Protein AF-A0A496Q9Y3-F1 (afdb_monomer_lite)

Secondary structure (DSSP, 8-state):
-----------GGGHHHHHHHHHHHHHTT--HHHHHHHHHHHHHHHH-TT-----GGGGSTT-HHHHHHHHHHHHHHHHHHHHHHS-EEHHHHHHHTTTS-HHHHHHHHHHHHHHHHHTT--EE-

Radius of gyration: 21.24 Å; chains: 1; bounding box: 50×36×48 Å

Sequence (125 aa):
MTSRYIALYVPETFLPIWEKFKLIAKREGLTVSALFRRIVEDYVRLHDPGNPQRPITAFVEGHPDSYKAQHQSRLKALVQKAMRMGELRWSDVLAICHDVDKRLRVGEAERLYQELIKMGIKVWR

Foldseek 3Di:
DDDDDDDDDDDPVCVVVVVVLCVVCVVVVHHSVVVVVVVVVVVCCVPPPPNPDDDPCLVDPPHPNVVVVLLVVLLVVQVVVCVVPVAAELVSLLVSLPVPDPVCSVVSSVVSVVVCVVVVHDYHD

pLDDT: mean 83.23, std 12.42, range [51.25, 96.44]

Structure (mmCIF, N/CA/C/O backbone):
data_AF-A0A496Q9Y3-F1
#
_entry.id   AF-A0A496Q9Y3-F1
#
loop_
_atom_site.group_PDB
_atom_site.id
_atom_site.type_symbol
_atom_site.label_atom_id
_atom_site.label_alt_id
_atom_site.label_comp_id
_atom_site.label_asym_id
_atom_site.label_entity_id
_atom_site.label_seq_id
_atom_site.pdbx_PDB_ins_code
_atom_site.Cartn_x
_atom_site.Cartn_y
_atom_site.Cartn_z
_atom_site.occupancy
_atom_site.B_iso_or_equiv
_atom_site.auth_seq_id
_atom_site.auth_comp_id
_atom_site.auth_asym_id
_atom_site.auth_atom_id
_atom_site.pdbx_PDB_model_num
ATOM 1 N N . MET A 1 1 ? 13.710 15.345 -27.162 1.00 51.34 1 MET A N 1
ATOM 2 C CA . MET A 1 1 ? 13.683 14.946 -25.737 1.00 51.34 1 MET A CA 1
ATOM 3 C C . MET A 1 1 ? 15.088 15.051 -25.180 1.00 51.34 1 MET A C 1
ATOM 5 O O . MET A 1 1 ? 15.986 14.422 -25.722 1.00 51.34 1 MET A O 1
ATOM 9 N N . THR A 1 2 ? 15.291 15.853 -24.142 1.00 72.44 2 THR A N 1
ATOM 10 C CA . THR A 1 2 ? 16.581 15.961 -23.451 1.00 72.44 2 THR A CA 1
ATOM 11 C C . THR A 1 2 ? 16.656 14.859 -22.396 1.00 72.44 2 THR A C 1
ATOM 13 O O . THR A 1 2 ? 15.797 14.797 -21.521 1.00 72.44 2 THR A O 1
ATOM 16 N N . SER A 1 3 ? 17.646 13.970 -22.487 1.00 78.88 3 SER A N 1
ATOM 17 C CA . SER A 1 3 ? 17.883 12.937 -21.471 1.00 78.88 3 SER A CA 1
ATOM 18 C C . SER A 1 3 ? 18.915 13.431 -20.460 1.00 78.88 3 SER A C 1
ATOM 20 O O . SER A 1 3 ? 19.900 14.064 -20.842 1.00 78.88 3 SER A O 1
ATOM 22 N N . ARG A 1 4 ? 18.698 13.148 -19.174 1.00 86.44 4 ARG A N 1
ATOM 23 C CA . ARG A 1 4 ? 19.676 13.368 -18.102 1.00 86.44 4 ARG A CA 1
ATOM 24 C C . ARG A 1 4 ? 19.844 12.079 -17.310 1.00 86.44 4 ARG A C 1
ATOM 26 O O . ARG A 1 4 ? 18.863 11.390 -17.039 1.00 86.44 4 ARG A O 1
ATOM 33 N N . TYR A 1 5 ? 21.082 11.773 -16.939 1.00 89.19 5 TYR A N 1
ATOM 34 C CA . TYR A 1 5 ? 21.385 10.639 -16.073 1.00 89.19 5 TYR A CA 1
ATOM 35 C C . TYR A 1 5 ? 21.184 11.026 -14.609 1.00 89.19 5 TYR A C 1
ATOM 37 O O . TYR A 1 5 ? 21.592 12.106 -14.186 1.00 89.19 5 TYR A O 1
ATOM 45 N N . ILE A 1 6 ? 20.555 10.131 -13.850 1.00 86.31 6 ILE A N 1
ATOM 46 C CA . ILE A 1 6 ? 20.352 10.252 -12.406 1.00 86.31 6 ILE A CA 1
ATOM 47 C C . ILE A 1 6 ? 20.960 9.004 -11.771 1.00 86.31 6 ILE A C 1
ATOM 49 O O . ILE A 1 6 ? 20.673 7.889 -12.208 1.00 86.31 6 ILE A O 1
ATOM 53 N N . ALA A 1 7 ? 21.801 9.199 -10.759 1.00 90.94 7 ALA A N 1
ATOM 54 C CA . ALA A 1 7 ? 22.349 8.125 -9.942 1.00 90.94 7 ALA A CA 1
ATOM 55 C C . ALA A 1 7 ? 21.640 8.105 -8.584 1.00 90.94 7 ALA A C 1
ATOM 57 O O . ALA A 1 7 ? 21.309 9.156 -8.037 1.00 90.94 7 ALA A O 1
ATOM 58 N N . LEU A 1 8 ? 21.409 6.908 -8.050 1.00 88.88 8 LEU A N 1
ATOM 59 C CA . LEU A 1 8 ? 20.780 6.703 -6.750 1.00 88.88 8 LEU A CA 1
A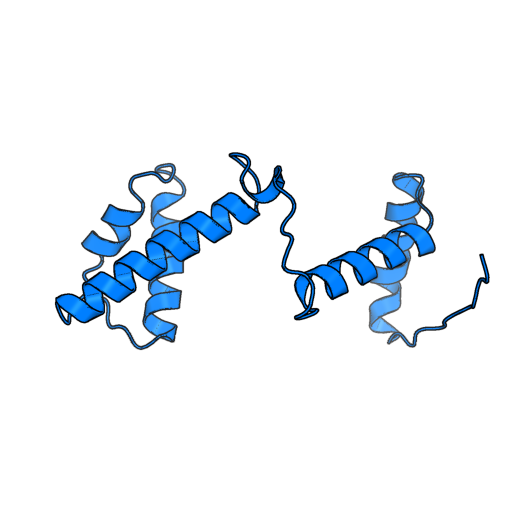TOM 60 C C . LEU A 1 8 ? 21.744 5.949 -5.850 1.00 88.88 8 LEU A C 1
ATOM 62 O O . LEU A 1 8 ? 22.337 4.953 -6.262 1.00 88.88 8 LEU A O 1
ATOM 66 N N . TYR A 1 9 ? 21.871 6.424 -4.618 1.00 93.44 9 TYR A N 1
ATOM 67 C CA . TYR A 1 9 ? 22.548 5.674 -3.577 1.00 93.44 9 TYR A CA 1
ATOM 68 C C . TYR A 1 9 ? 21.627 4.563 -3.074 1.00 93.44 9 TYR A C 1
ATOM 70 O O . TYR A 1 9 ? 20.456 4.807 -2.777 1.00 93.44 9 TYR A O 1
ATOM 78 N N . VAL A 1 10 ? 22.168 3.353 -2.952 1.00 91.25 10 VAL A N 1
ATOM 79 C CA . VAL A 1 10 ? 21.480 2.217 -2.337 1.00 91.25 10 VAL A CA 1
ATOM 80 C C . VAL A 1 10 ? 22.412 1.549 -1.326 1.00 91.25 10 VAL A C 1
ATOM 82 O O . VAL A 1 10 ? 23.611 1.440 -1.594 1.00 91.25 10 VAL A O 1
ATOM 85 N N . PRO A 1 11 ? 21.897 1.101 -0.169 1.00 95.00 11 PRO A N 1
ATOM 86 C CA . PRO A 1 11 ? 22.699 0.342 0.779 1.00 95.00 11 PRO A CA 1
ATOM 87 C C . PRO A 1 11 ? 23.053 -1.032 0.198 1.00 95.00 11 PRO A C 1
ATOM 89 O O . PRO A 1 11 ? 22.299 -1.599 -0.594 1.00 95.00 11 PRO A O 1
ATOM 92 N N . GLU A 1 12 ? 24.177 -1.603 0.629 1.00 94.69 12 GLU A N 1
ATOM 93 C CA . GLU A 1 12 ? 24.662 -2.899 0.129 1.00 94.69 12 GLU A CA 1
ATOM 94 C C . GLU A 1 12 ? 23.645 -4.033 0.350 1.00 94.69 12 GLU A C 1
ATOM 96 O O . GLU A 1 12 ? 23.446 -4.891 -0.510 1.00 94.69 12 GLU A O 1
ATOM 101 N N . THR A 1 13 ? 22.894 -3.967 1.451 1.00 95.88 13 THR A N 1
ATOM 102 C CA . THR A 1 13 ? 21.798 -4.894 1.775 1.00 95.88 13 THR A CA 1
ATOM 103 C C . THR A 1 13 ? 20.672 -4.904 0.739 1.00 95.88 13 THR A C 1
ATOM 105 O O . THR A 1 13 ? 19.912 -5.869 0.662 1.00 95.88 13 THR A O 1
ATOM 108 N N . PHE A 1 14 ? 20.559 -3.858 -0.081 1.00 95.12 14 PHE A N 1
ATOM 109 C CA . PHE A 1 14 ? 19.564 -3.751 -1.141 1.00 95.12 14 PHE A CA 1
ATOM 110 C C . PHE A 1 14 ? 20.031 -4.368 -2.469 1.00 95.12 14 PHE A C 1
ATOM 112 O O . PHE A 1 14 ? 19.196 -4.671 -3.325 1.00 95.12 14 PHE A O 1
ATOM 119 N N . LEU A 1 15 ? 21.334 -4.621 -2.653 1.00 94.44 15 LEU A N 1
ATOM 120 C CA . LEU A 1 15 ? 21.874 -5.175 -3.902 1.00 94.44 15 LEU A CA 1
ATOM 121 C C . LEU A 1 15 ? 21.204 -6.492 -4.333 1.00 94.44 15 LEU A C 1
ATOM 123 O O . LEU A 1 15 ? 20.838 -6.596 -5.505 1.00 94.44 15 LEU A O 1
ATOM 127 N N . PRO A 1 16 ? 20.934 -7.471 -3.443 1.00 96.44 16 PRO A N 1
ATOM 128 C CA . PRO A 1 16 ? 20.259 -8.704 -3.852 1.00 96.44 16 PRO A CA 1
ATOM 129 C C . PRO A 1 16 ? 18.850 -8.462 -4.413 1.00 96.44 16 PRO A C 1
ATOM 131 O O . PRO A 1 16 ? 18.401 -9.173 -5.314 1.00 96.44 16 PRO A O 1
ATOM 134 N N . ILE A 1 17 ? 18.143 -7.455 -3.892 1.00 95.75 17 ILE A N 1
ATOM 135 C CA . ILE A 1 17 ? 16.816 -7.058 -4.380 1.00 95.75 17 ILE A CA 1
ATOM 136 C C . ILE A 1 17 ? 16.951 -6.375 -5.741 1.00 95.75 17 ILE A C 1
ATOM 138 O O . ILE A 1 17 ? 16.186 -6.684 -6.655 1.00 95.75 17 ILE A O 1
ATOM 142 N N . TRP A 1 18 ? 17.950 -5.506 -5.903 1.00 94.12 18 TRP A N 1
ATOM 143 C CA . TRP A 1 18 ? 18.240 -4.847 -7.173 1.00 94.12 18 TRP A CA 1
ATOM 144 C C . TRP A 1 18 ? 18.566 -5.845 -8.292 1.00 94.12 18 TRP A C 1
ATOM 146 O O . TRP A 1 18 ? 18.036 -5.733 -9.397 1.00 94.12 18 TRP A O 1
ATOM 156 N N . GLU A 1 19 ? 19.364 -6.877 -8.016 1.00 95.12 19 GLU A N 1
ATOM 157 C CA . GLU A 1 19 ? 19.649 -7.934 -8.994 1.00 95.12 19 GLU A CA 1
ATOM 158 C C . GLU A 1 19 ? 18.383 -8.700 -9.401 1.00 95.12 19 GLU A C 1
ATOM 160 O O . GLU A 1 19 ? 18.131 -8.896 -10.593 1.00 95.12 19 GLU A O 1
ATOM 165 N N . LYS A 1 20 ? 17.526 -9.061 -8.436 1.00 95.94 20 LYS A N 1
ATOM 166 C CA . LYS A 1 20 ? 16.223 -9.688 -8.725 1.00 95.94 20 LYS A CA 1
ATOM 167 C C . LYS A 1 20 ? 15.331 -8.782 -9.569 1.00 95.94 20 LYS A C 1
ATOM 169 O O . LYS A 1 20 ? 14.707 -9.257 -10.515 1.00 95.94 20 LYS A O 1
ATOM 174 N N . PHE A 1 21 ? 15.303 -7.488 -9.267 1.00 94.06 21 PHE A N 1
ATOM 175 C CA . PHE A 1 21 ? 14.555 -6.499 -10.035 1.00 94.06 21 PHE A CA 1
ATOM 176 C C . PHE A 1 21 ? 15.007 -6.461 -11.501 1.00 94.06 21 PHE A C 1
ATOM 178 O O . PHE A 1 21 ? 14.172 -6.548 -12.402 1.00 94.06 21 PHE A O 1
ATOM 185 N N . LYS A 1 22 ? 16.323 -6.434 -11.760 1.00 95.06 22 LYS A N 1
ATOM 186 C CA . LYS A 1 22 ? 16.872 -6.493 -13.127 1.00 95.06 22 LYS A CA 1
ATOM 187 C C . LYS A 1 22 ? 16.489 -7.783 -13.856 1.00 95.06 22 LYS A C 1
ATOM 189 O O . LYS A 1 22 ? 16.154 -7.736 -15.040 1.00 95.06 22 LYS A O 1
ATOM 194 N N . LEU A 1 23 ? 16.532 -8.924 -13.167 1.00 96.19 23 LEU A N 1
ATOM 195 C CA . LEU A 1 23 ? 16.163 -10.221 -13.742 1.00 96.19 23 LEU A CA 1
ATOM 196 C C . LEU A 1 23 ? 14.684 -10.274 -14.142 1.00 96.19 23 LEU A C 1
ATOM 198 O O . LEU A 1 23 ? 14.368 -10.747 -15.233 1.00 96.19 23 LEU A O 1
ATOM 202 N N . ILE A 1 24 ? 13.792 -9.761 -13.291 1.00 93.81 24 ILE A N 1
ATOM 203 C CA . ILE A 1 24 ? 12.353 -9.684 -13.578 1.00 93.81 24 ILE A CA 1
ATOM 204 C C . ILE A 1 24 ? 12.102 -8.759 -14.770 1.00 93.81 24 ILE A C 1
ATOM 206 O O . ILE A 1 24 ? 11.459 -9.178 -15.728 1.00 93.81 24 ILE A O 1
ATOM 210 N N . ALA A 1 25 ? 12.688 -7.557 -14.768 1.00 93.31 25 ALA A N 1
ATOM 211 C CA . ALA A 1 25 ? 12.547 -6.612 -15.875 1.00 93.31 25 ALA A CA 1
ATOM 212 C C . ALA A 1 25 ? 12.981 -7.241 -17.210 1.00 93.31 25 ALA A C 1
ATOM 214 O O . ALA A 1 25 ? 12.252 -7.175 -18.199 1.00 93.31 25 ALA A O 1
ATOM 215 N N . LYS A 1 26 ? 14.122 -7.946 -17.221 1.00 94.12 26 LYS A N 1
ATOM 216 C CA . LYS A 1 26 ? 14.606 -8.667 -18.404 1.00 94.12 26 LYS A CA 1
ATOM 217 C C . LYS A 1 26 ? 13.634 -9.758 -18.858 1.00 94.12 26 LYS A C 1
ATOM 219 O O . LYS A 1 26 ? 13.389 -9.879 -20.055 1.00 94.12 26 LYS A O 1
ATOM 224 N N . ARG A 1 27 ? 13.085 -10.546 -17.927 1.00 94.38 27 ARG A N 1
ATOM 225 C CA . ARG A 1 27 ? 12.095 -11.595 -18.225 1.00 94.38 27 ARG A CA 1
ATOM 226 C C . ARG A 1 27 ? 10.823 -11.020 -18.854 1.00 94.38 27 ARG A C 1
ATOM 228 O O . ARG A 1 27 ? 10.222 -11.675 -19.695 1.00 94.38 27 ARG A O 1
ATOM 235 N N . GLU A 1 28 ? 10.435 -9.814 -18.463 1.00 92.62 28 GLU A N 1
ATOM 236 C CA . GLU A 1 28 ? 9.260 -9.109 -18.988 1.00 92.62 28 GLU A CA 1
ATOM 237 C C . GLU A 1 28 ? 9.551 -8.316 -20.274 1.00 92.62 28 GLU A C 1
ATOM 239 O O . GLU A 1 28 ? 8.657 -7.670 -20.813 1.00 92.62 28 GLU A O 1
ATOM 244 N N . GLY A 1 29 ? 10.789 -8.353 -20.787 1.00 93.81 29 GLY A N 1
ATOM 245 C CA . GLY A 1 29 ? 11.191 -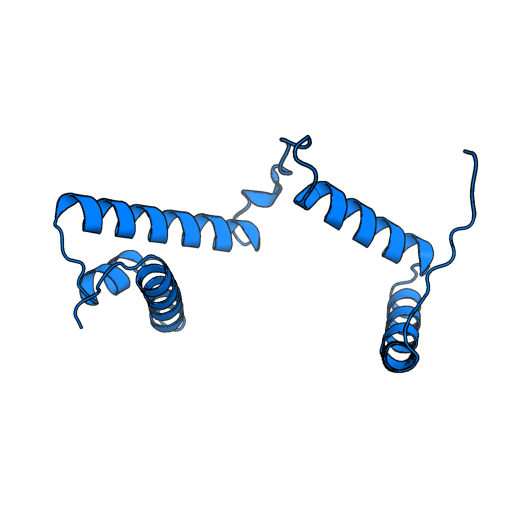7.595 -21.976 1.00 93.81 29 GLY A CA 1
ATOM 246 C C . GLY A 1 29 ? 11.282 -6.083 -21.742 1.00 93.81 29 GLY A C 1
ATOM 247 O O . GLY A 1 29 ? 11.258 -5.305 -22.694 1.00 93.81 29 GLY A O 1
ATOM 248 N N . LEU A 1 30 ? 11.384 -5.651 -20.484 1.00 92.62 30 LEU A N 1
ATOM 249 C CA . LEU A 1 30 ? 11.419 -4.249 -20.082 1.00 92.62 30 LEU A CA 1
ATOM 250 C C . LEU A 1 30 ? 12.827 -3.825 -19.661 1.00 92.62 30 LEU A C 1
ATOM 252 O O . LEU A 1 30 ? 13.607 -4.594 -19.094 1.00 92.62 30 LEU A O 1
ATOM 256 N N . THR A 1 31 ? 13.155 -2.552 -19.891 1.00 93.12 31 THR A N 1
ATOM 257 C CA . THR A 1 31 ? 14.375 -1.971 -19.327 1.00 93.12 31 THR A CA 1
ATOM 258 C C . THR A 1 31 ? 14.145 -1.578 -17.873 1.00 93.12 31 THR A C 1
ATOM 260 O O . THR A 1 31 ? 13.070 -1.113 -17.489 1.00 93.12 31 THR A O 1
ATOM 263 N N . VAL A 1 32 ? 15.197 -1.698 -17.066 1.00 92.38 32 VAL A N 1
ATOM 264 C CA . VAL A 1 32 ? 15.221 -1.251 -15.663 1.00 92.38 32 VAL A CA 1
ATOM 265 C C . VAL A 1 32 ? 14.781 0.208 -15.555 1.00 92.38 32 VAL A C 1
ATOM 267 O O . VAL A 1 32 ? 13.981 0.550 -14.694 1.00 92.38 32 VAL A O 1
ATOM 270 N N . SER A 1 33 ? 15.249 1.062 -16.468 1.00 90.94 33 SER A N 1
ATOM 271 C CA . SER A 1 33 ? 14.879 2.476 -16.504 1.00 90.94 33 SER A CA 1
ATOM 272 C C . SER A 1 33 ? 13.404 2.704 -16.837 1.00 90.94 33 SER A C 1
ATOM 274 O O . SER A 1 33 ? 12.811 3.625 -16.284 1.00 90.94 33 SER A O 1
ATOM 276 N N . ALA A 1 34 ? 12.797 1.893 -17.711 1.00 90.31 34 ALA A N 1
ATOM 277 C CA . ALA A 1 34 ? 11.367 1.989 -18.009 1.00 90.31 34 ALA A CA 1
ATOM 278 C C . ALA A 1 34 ? 10.519 1.592 -16.794 1.00 90.31 34 ALA A C 1
ATOM 280 O O . ALA A 1 34 ? 9.588 2.308 -16.431 1.00 90.31 34 ALA A O 1
ATOM 281 N N . LEU A 1 35 ? 10.886 0.495 -16.128 1.00 92.75 35 LEU A N 1
ATOM 282 C CA . LEU A 1 35 ? 10.192 0.021 -14.933 1.00 92.75 35 LEU A CA 1
ATOM 283 C C . LEU A 1 35 ? 10.355 1.003 -13.765 1.00 92.75 35 LEU A C 1
ATOM 285 O O . LEU A 1 35 ? 9.380 1.357 -13.110 1.00 92.75 35 LEU A O 1
ATOM 289 N N . PHE A 1 36 ? 11.571 1.513 -13.560 1.00 91.44 36 PHE A N 1
ATOM 290 C CA . PHE A 1 36 ? 11.860 2.529 -12.553 1.00 91.44 36 PHE A CA 1
ATOM 291 C C . PHE A 1 36 ? 11.070 3.819 -12.800 1.00 91.44 36 PHE A C 1
ATOM 293 O O . PHE A 1 36 ? 10.454 4.343 -11.876 1.00 91.44 36 PHE A O 1
ATOM 300 N N . ARG A 1 37 ? 11.022 4.304 -14.049 1.00 90.50 37 ARG A N 1
ATOM 301 C CA . ARG A 1 37 ? 10.237 5.491 -14.412 1.00 90.50 37 ARG A CA 1
ATOM 302 C C . ARG A 1 37 ? 8.759 5.302 -14.090 1.00 90.50 37 ARG A C 1
ATOM 304 O O . ARG A 1 37 ? 8.182 6.176 -13.460 1.00 90.50 37 ARG A O 1
ATOM 311 N N . ARG A 1 38 ? 8.182 4.152 -14.449 1.00 90.00 38 ARG A N 1
ATOM 312 C CA . ARG A 1 38 ? 6.784 3.829 -14.140 1.00 90.00 38 ARG A CA 1
ATOM 313 C C . ARG A 1 38 ? 6.513 3.847 -12.636 1.00 90.00 38 ARG A C 1
ATOM 315 O O . ARG A 1 38 ? 5.539 4.446 -12.209 1.00 90.00 38 ARG A O 1
ATOM 322 N N . ILE A 1 39 ? 7.392 3.239 -11.838 1.00 89.88 39 ILE A N 1
ATOM 323 C CA . ILE A 1 39 ? 7.260 3.225 -10.373 1.00 89.88 39 ILE A CA 1
ATOM 324 C C . ILE A 1 39 ? 7.300 4.649 -9.807 1.00 89.88 39 ILE A C 1
ATOM 326 O O . ILE A 1 39 ? 6.473 4.990 -8.967 1.00 89.88 39 ILE A O 1
ATOM 330 N N . VAL A 1 40 ? 8.234 5.485 -10.270 1.00 89.69 40 VAL A N 1
ATOM 331 C CA . VAL A 1 40 ? 8.338 6.885 -9.831 1.00 89.69 40 VAL A CA 1
ATOM 332 C C . VAL A 1 40 ? 7.107 7.688 -10.254 1.00 89.69 40 VAL A C 1
ATOM 334 O O . VAL A 1 40 ? 6.547 8.405 -9.431 1.00 89.69 40 VAL A O 1
ATOM 337 N N . GLU A 1 41 ? 6.655 7.546 -11.501 1.00 87.19 41 GLU A N 1
ATOM 338 C CA . GLU A 1 41 ? 5.445 8.203 -12.009 1.00 87.19 41 GLU A CA 1
ATOM 339 C C . GLU A 1 41 ? 4.204 7.797 -11.212 1.00 87.19 41 GLU A C 1
ATOM 341 O O . GLU A 1 41 ? 3.430 8.663 -10.814 1.00 87.19 41 GLU A O 1
ATOM 346 N N . ASP A 1 42 ? 4.025 6.504 -10.936 1.00 84.06 42 ASP A N 1
ATOM 347 C CA . ASP A 1 42 ? 2.895 6.000 -10.156 1.00 84.06 42 ASP A CA 1
ATOM 348 C C . ASP A 1 42 ? 2.969 6.479 -8.697 1.00 84.06 42 ASP A C 1
ATOM 350 O O . ASP A 1 42 ? 1.956 6.887 -8.129 1.00 84.06 42 ASP A O 1
ATOM 354 N N . TYR A 1 43 ? 4.164 6.506 -8.098 1.00 85.50 43 TYR A N 1
ATOM 355 C CA . TYR A 1 43 ? 4.364 7.031 -6.748 1.00 85.50 43 TYR A CA 1
ATOM 356 C C . TYR A 1 43 ? 3.999 8.516 -6.662 1.00 85.50 43 TYR A C 1
ATOM 358 O O . TYR A 1 43 ? 3.239 8.903 -5.774 1.00 85.50 43 TYR A O 1
ATOM 366 N N . VAL A 1 44 ? 4.481 9.331 -7.605 1.00 83.81 44 VAL A N 1
ATOM 367 C CA . VAL A 1 44 ? 4.136 10.757 -7.696 1.00 83.81 44 VAL A CA 1
ATOM 368 C C . VAL A 1 44 ? 2.643 10.922 -7.957 1.00 83.81 44 VAL A C 1
ATOM 370 O O . VAL A 1 44 ? 1.994 11.670 -7.243 1.00 83.81 44 VAL A O 1
ATOM 373 N N . ARG A 1 45 ? 2.052 10.173 -8.893 1.00 77.06 45 ARG A N 1
ATOM 374 C CA . ARG A 1 45 ? 0.611 10.235 -9.190 1.00 77.06 45 ARG A CA 1
ATOM 375 C C . ARG A 1 45 ? -0.258 9.993 -7.953 1.00 77.06 45 ARG A C 1
ATOM 377 O O . ARG A 1 45 ? -1.326 10.587 -7.844 1.00 77.06 45 ARG A O 1
ATOM 384 N N . LEU A 1 46 ? 0.170 9.093 -7.068 1.00 75.69 46 LEU A N 1
ATOM 385 C CA . LEU A 1 46 ? -0.556 8.742 -5.846 1.00 75.69 46 LEU A CA 1
ATOM 386 C C . LEU A 1 46 ? -0.399 9.772 -4.719 1.00 75.69 46 LEU A C 1
ATOM 388 O O . LEU A 1 46 ? -1.297 9.872 -3.885 1.00 75.69 46 LEU A O 1
ATOM 392 N N . HIS A 1 47 ? 0.724 10.492 -4.669 1.00 75.19 47 HIS A N 1
ATOM 393 C CA . HIS A 1 47 ? 1.095 11.335 -3.524 1.00 75.19 47 HIS A CA 1
ATOM 394 C C . HIS A 1 47 ? 1.171 12.829 -3.847 1.00 75.19 47 HIS A C 1
ATOM 396 O O . HIS A 1 47 ? 1.233 13.638 -2.923 1.00 75.19 47 HIS A O 1
ATOM 402 N N . ASP A 1 48 ? 1.164 13.209 -5.123 1.00 72.12 48 ASP A N 1
ATOM 403 C CA . ASP A 1 48 ? 1.128 14.603 -5.529 1.00 72.12 48 ASP A CA 1
ATOM 404 C C . ASP A 1 48 ? -0.289 15.169 -5.313 1.00 72.12 48 ASP A C 1
ATOM 406 O O . ASP A 1 48 ? -1.258 14.655 -5.886 1.00 72.12 48 ASP A O 1
ATOM 410 N N . PRO A 1 49 ? -0.4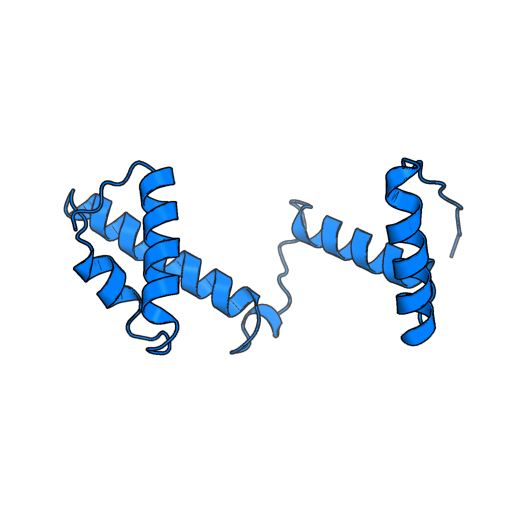44 16.229 -4.500 1.00 56.47 49 PRO A N 1
ATOM 411 C CA . PRO A 1 49 ? -1.745 16.811 -4.166 1.00 56.47 49 PRO A CA 1
ATOM 412 C C . PRO A 1 49 ? -2.455 17.463 -5.369 1.00 56.47 49 PRO A C 1
ATOM 414 O O . PRO A 1 49 ? -3.601 17.891 -5.231 1.00 56.47 49 PRO A O 1
ATOM 417 N N . GLY A 1 50 ? -1.801 17.538 -6.537 1.00 51.97 50 GLY A N 1
ATOM 418 C CA . GLY A 1 50 ? -2.291 18.172 -7.758 1.00 51.97 50 GLY A CA 1
ATOM 419 C C . GLY A 1 50 ? -2.952 17.254 -8.793 1.00 51.97 50 GLY A C 1
ATOM 420 O O . GLY A 1 50 ? -3.389 17.773 -9.818 1.00 51.97 50 GLY A O 1
ATOM 421 N N . ASN A 1 51 ? -3.071 15.933 -8.576 1.00 51.25 51 ASN A N 1
ATOM 422 C CA . ASN A 1 51 ? -3.711 15.029 -9.549 1.00 51.25 51 ASN A CA 1
ATOM 423 C C . ASN A 1 51 ? -5.115 14.529 -9.121 1.00 51.25 51 ASN A C 1
ATOM 425 O O . ASN A 1 51 ? -5.251 13.423 -8.591 1.00 51.25 51 ASN A O 1
ATOM 429 N N . PRO A 1 52 ? -6.196 15.285 -9.400 1.00 53.53 52 PRO A N 1
ATOM 430 C CA . PRO A 1 52 ? -7.570 14.889 -9.090 1.00 53.53 52 PRO A CA 1
ATOM 431 C C . PRO A 1 52 ? -8.190 13.873 -10.069 1.00 53.53 52 PRO A C 1
ATOM 433 O O . PRO A 1 52 ? -9.378 13.577 -9.949 1.00 53.53 52 PRO A O 1
ATOM 436 N N . GLN A 1 53 ? -7.450 13.307 -11.031 1.00 57.12 53 GLN A N 1
ATOM 437 C CA . GLN A 1 53 ? -8.014 12.332 -11.974 1.00 57.12 53 GLN A CA 1
ATOM 438 C C . GLN A 1 53 ? -7.555 10.909 -11.665 1.00 57.12 53 GLN A C 1
ATOM 440 O O . GLN A 1 53 ? -6.519 10.422 -12.119 1.00 57.12 53 GLN A O 1
ATOM 445 N N . ARG A 1 54 ? -8.395 10.222 -10.884 1.00 55.69 54 ARG A N 1
ATOM 446 C CA . ARG A 1 54 ? -8.378 8.762 -10.782 1.00 55.69 54 ARG A CA 1
ATOM 447 C C . ARG A 1 54 ? -8.773 8.185 -12.146 1.00 55.69 54 ARG A C 1
ATOM 449 O O . ARG A 1 54 ? -9.798 8.607 -12.686 1.00 55.69 54 ARG A O 1
ATOM 456 N N . PRO A 1 55 ? -8.008 7.241 -12.716 1.00 57.41 55 PRO A N 1
ATOM 457 C CA . PRO A 1 55 ? -8.421 6.582 -13.946 1.00 57.41 55 PRO A CA 1
ATOM 458 C C . PRO A 1 55 ? -9.775 5.900 -13.717 1.00 57.41 55 PRO A C 1
ATOM 460 O O . PRO A 1 55 ? -9.988 5.271 -12.681 1.00 57.41 55 PRO A O 1
ATOM 463 N N . ILE A 1 56 ? -10.700 6.023 -14.675 1.00 56.41 56 ILE A N 1
ATOM 464 C CA . ILE A 1 56 ? -12.072 5.493 -14.559 1.00 56.41 56 ILE A CA 1
ATOM 465 C C . ILE A 1 56 ? -12.090 3.974 -14.294 1.00 56.41 56 ILE A C 1
ATOM 467 O O . ILE A 1 56 ? -13.034 3.443 -13.716 1.00 56.41 56 ILE A O 1
ATOM 471 N N . THR A 1 57 ? -10.995 3.286 -14.640 1.00 58.03 57 THR A N 1
ATOM 472 C CA . THR A 1 57 ? -10.749 1.865 -14.369 1.00 58.03 57 THR A CA 1
ATOM 473 C C . THR A 1 57 ? -10.692 1.525 -12.878 1.00 58.03 57 THR A C 1
ATOM 475 O O . THR A 1 57 ? -10.927 0.377 -12.518 1.00 58.03 57 THR A O 1
ATOM 478 N N . ALA A 1 58 ? -10.438 2.499 -11.997 1.00 53.12 58 ALA A N 1
ATOM 479 C CA . ALA A 1 58 ? -10.494 2.314 -10.546 1.00 53.12 58 ALA A CA 1
ATOM 480 C C . ALA A 1 58 ? -11.921 2.041 -10.026 1.00 53.12 58 ALA A C 1
ATOM 482 O O . ALA A 1 58 ? -12.079 1.564 -8.904 1.00 53.12 58 ALA A O 1
ATOM 483 N N . PHE A 1 59 ? -12.948 2.324 -10.837 1.00 54.09 59 PHE A N 1
ATOM 484 C CA . PHE A 1 59 ? -14.358 2.057 -10.535 1.00 54.09 59 PHE A CA 1
ATOM 485 C C . PHE A 1 59 ? -14.883 0.766 -11.182 1.00 54.09 59 PHE A C 1
ATOM 487 O O . PHE A 1 59 ? -16.066 0.462 -11.050 1.00 54.09 59 PHE A O 1
ATOM 494 N N . VAL A 1 60 ? -14.033 0.005 -11.880 1.00 63.03 60 VAL A N 1
ATOM 495 C CA . VAL A 1 60 ? -14.418 -1.286 -12.466 1.00 63.03 60 VAL A CA 1
ATOM 496 C C . VAL A 1 60 ? -14.478 -2.350 -11.369 1.00 63.03 60 VAL A C 1
ATOM 498 O O . VAL A 1 60 ? -13.617 -2.416 -10.487 1.00 63.03 60 VAL A O 1
ATOM 501 N N . GLU A 1 61 ? -15.513 -3.182 -11.426 1.00 53.84 61 GLU A N 1
ATOM 502 C CA . GLU A 1 61 ? -15.752 -4.270 -10.482 1.00 53.84 61 GLU A CA 1
ATOM 503 C C . GLU A 1 61 ? -14.584 -5.275 -10.516 1.00 53.84 61 GLU A C 1
ATOM 505 O O . GLU A 1 61 ? -14.220 -5.788 -11.573 1.00 53.84 61 GLU A O 1
ATOM 510 N N . GLY A 1 62 ? -13.941 -5.508 -9.366 1.00 60.06 62 GLY A N 1
ATOM 511 C CA . GLY A 1 62 ? -12.769 -6.389 -9.246 1.00 60.06 62 GLY A CA 1
ATOM 512 C C . GLY A 1 62 ? -11.405 -5.684 -9.251 1.00 60.06 62 GLY A C 1
ATOM 513 O O . GLY A 1 62 ? -10.381 -6.350 -9.094 1.00 60.06 62 GLY A O 1
ATOM 514 N N . HIS A 1 63 ? -11.352 -4.353 -9.379 1.00 63.28 63 HIS A N 1
ATOM 515 C CA . HIS A 1 63 ? -10.102 -3.601 -9.225 1.00 63.28 63 HIS A CA 1
ATOM 516 C C . HIS A 1 63 ? -9.668 -3.539 -7.739 1.00 63.28 63 HIS A C 1
ATOM 518 O O . HIS A 1 63 ? -10.513 -3.383 -6.858 1.00 63.28 63 HIS A O 1
ATOM 524 N N . PRO A 1 64 ? -8.364 -3.577 -7.397 1.00 60.66 64 PRO A N 1
ATOM 525 C CA . PRO A 1 64 ? -7.900 -3.439 -6.007 1.00 60.66 64 PRO A CA 1
ATOM 526 C C . PRO A 1 64 ? -8.417 -2.175 -5.298 1.00 60.66 64 PRO A C 1
ATOM 528 O O . PRO A 1 64 ? -8.627 -2.166 -4.083 1.00 60.66 64 PRO A O 1
ATOM 531 N N . ASP A 1 65 ? -8.664 -1.113 -6.065 1.00 61.53 65 ASP A N 1
ATOM 532 C CA . ASP A 1 65 ? -9.238 0.131 -5.549 1.00 61.53 65 ASP A CA 1
ATOM 533 C C . ASP A 1 65 ? -10.743 0.035 -5.279 1.00 61.53 65 ASP A C 1
ATOM 535 O O . ASP A 1 65 ? -11.225 0.730 -4.386 1.00 61.53 65 ASP A O 1
ATOM 539 N N . SER A 1 66 ? -11.480 -0.856 -5.958 1.00 63.19 66 SER A N 1
ATOM 540 C CA . SER A 1 66 ? -12.892 -1.107 -5.644 1.00 63.19 66 SER A CA 1
ATOM 541 C C . SER A 1 66 ? -13.014 -1.747 -4.263 1.00 63.19 66 SER A C 1
ATOM 543 O O . SER A 1 66 ? -13.868 -1.356 -3.472 1.00 63.19 66 SER A O 1
ATOM 545 N N . TYR A 1 67 ? -12.100 -2.660 -3.926 1.00 70.06 67 TYR A N 1
ATOM 546 C CA . TYR A 1 67 ? -12.021 -3.252 -2.594 1.00 70.06 67 TYR A CA 1
ATOM 547 C C . TYR A 1 67 ? -11.688 -2.206 -1.518 1.00 70.06 67 TYR A C 1
ATOM 549 O O . TYR A 1 67 ? -12.378 -2.137 -0.502 1.00 70.06 67 TYR A O 1
ATOM 557 N N . LYS A 1 68 ? -10.699 -1.328 -1.752 1.00 74.25 68 LYS A N 1
ATOM 558 C CA . LYS A 1 68 ? -10.378 -0.222 -0.824 1.00 74.25 68 LYS A CA 1
ATOM 559 C C . LYS A 1 68 ? -11.535 0.765 -0.664 1.00 74.25 68 LYS A C 1
ATOM 561 O O . LYS A 1 68 ? -11.811 1.200 0.451 1.00 74.25 68 LYS A O 1
ATOM 566 N N . ALA A 1 69 ? -12.217 1.113 -1.753 1.00 77.56 69 ALA A N 1
ATOM 567 C CA . ALA A 1 69 ? -13.374 2.001 -1.726 1.00 77.56 69 ALA A CA 1
ATOM 568 C C . ALA A 1 69 ? -14.544 1.382 -0.946 1.00 77.56 69 ALA A C 1
ATOM 570 O O . ALA A 1 69 ? -15.152 2.060 -0.118 1.00 77.56 69 ALA A O 1
ATOM 571 N N . GLN A 1 70 ? -14.822 0.090 -1.151 1.00 81.81 70 GLN A N 1
ATOM 572 C CA . GLN A 1 70 ? -15.824 -0.643 -0.375 1.00 81.81 70 GLN A CA 1
ATOM 573 C C . GLN A 1 70 ? -15.442 -0.715 1.107 1.00 81.81 70 GLN A C 1
ATOM 575 O O . GLN A 1 70 ? -16.278 -0.428 1.959 1.00 81.81 70 GLN A O 1
ATOM 580 N N . HIS A 1 71 ? -14.180 -1.015 1.423 1.00 84.12 71 HIS A N 1
ATOM 581 C CA . HIS A 1 71 ? -13.677 -1.025 2.797 1.00 84.12 71 HIS A CA 1
ATOM 582 C C . HIS A 1 71 ? -13.879 0.333 3.485 1.00 84.12 71 HIS A C 1
ATOM 584 O O . HIS A 1 71 ? -14.489 0.410 4.551 1.00 84.12 71 HIS A O 1
ATOM 590 N N . GLN A 1 72 ? -13.461 1.425 2.835 1.00 84.06 72 GLN A N 1
ATOM 591 C CA . GLN A 1 72 ? -13.658 2.787 3.342 1.00 84.06 72 GLN A CA 1
ATOM 592 C C . GLN A 1 72 ? -15.138 3.151 3.491 1.00 84.06 72 GLN A C 1
ATOM 594 O O . GLN A 1 72 ? -15.510 3.824 4.451 1.00 84.06 72 GLN A O 1
ATOM 599 N N . SER A 1 73 ? -15.993 2.708 2.566 1.00 85.31 73 SER A N 1
ATOM 600 C CA . SER A 1 73 ? -17.439 2.924 2.645 1.00 85.31 73 SER A CA 1
ATOM 601 C C . SER A 1 73 ? -18.046 2.226 3.867 1.00 85.31 73 SER A C 1
ATOM 603 O O . SER A 1 73 ? -18.755 2.868 4.648 1.00 85.31 73 SER A O 1
ATOM 605 N N . ARG A 1 74 ? -17.697 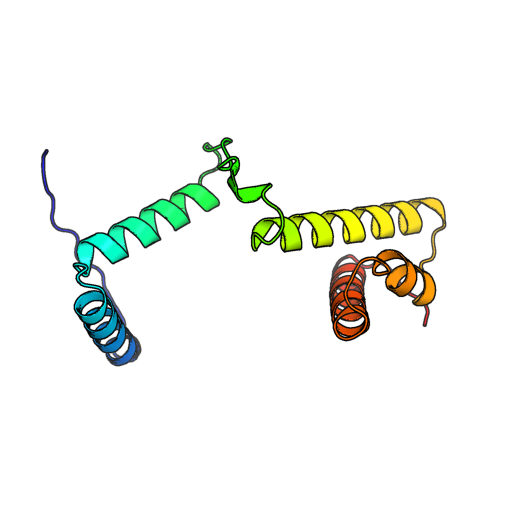0.950 4.097 1.00 89.12 74 ARG A N 1
ATOM 606 C CA . ARG A 1 74 ? -18.125 0.181 5.278 1.00 89.12 74 ARG A CA 1
ATOM 607 C C . ARG A 1 74 ? -17.627 0.834 6.569 1.00 89.12 74 ARG A C 1
ATOM 609 O O . ARG A 1 74 ? -18.418 1.057 7.483 1.00 89.12 74 ARG A O 1
ATOM 616 N N . LEU A 1 75 ? -16.354 1.226 6.629 1.00 88.62 75 LEU A N 1
ATOM 617 C CA . LEU A 1 75 ? -15.794 1.920 7.790 1.00 88.62 75 LEU A CA 1
ATOM 618 C C . LEU A 1 75 ? -16.545 3.223 8.085 1.00 88.62 75 LEU A C 1
ATOM 620 O O . LEU A 1 75 ? -16.971 3.446 9.215 1.00 88.62 75 LEU A O 1
ATOM 624 N N . LYS A 1 76 ? -16.773 4.062 7.067 1.00 87.94 76 LYS A N 1
ATOM 625 C CA . LYS A 1 76 ? -17.496 5.333 7.214 1.00 87.94 76 LYS A CA 1
ATOM 626 C C . LYS A 1 76 ? -18.905 5.123 7.770 1.00 87.94 76 LYS A C 1
ATOM 628 O O . LYS A 1 76 ? -19.327 5.871 8.648 1.00 87.94 76 LYS A O 1
ATOM 633 N N . ALA A 1 77 ? -19.613 4.103 7.297 1.00 88.62 77 ALA A N 1
ATOM 634 C CA . ALA A 1 77 ? -20.942 3.766 7.793 1.00 88.62 77 ALA A CA 1
ATOM 635 C C . ALA A 1 77 ? -20.923 3.292 9.260 1.00 88.62 77 ALA A C 1
ATOM 637 O O . ALA A 1 77 ? -21.786 3.696 10.042 1.00 88.62 77 ALA A O 1
ATOM 638 N N . LEU A 1 78 ? -19.921 2.503 9.670 1.00 90.56 78 LEU A N 1
ATOM 639 C CA . LEU A 1 78 ? -19.748 2.099 11.0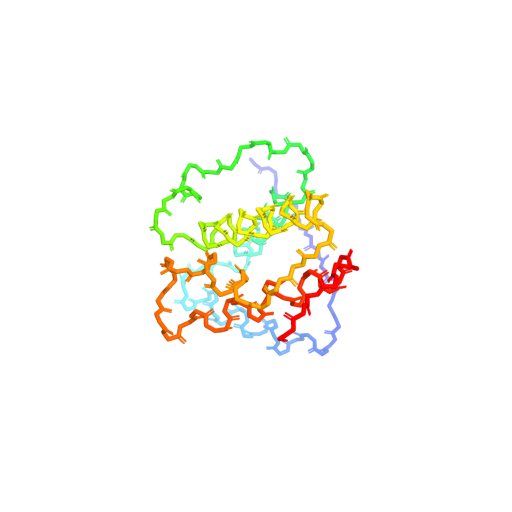72 1.00 90.56 78 LEU A CA 1
ATOM 640 C C . LEU A 1 78 ? -19.412 3.295 11.973 1.00 90.56 78 LEU A C 1
ATOM 642 O O . LEU A 1 78 ? -20.000 3.428 13.043 1.00 90.56 78 LEU A O 1
ATOM 646 N N . VAL A 1 79 ? -18.546 4.205 11.523 1.00 88.69 79 VAL A N 1
ATOM 647 C CA . VAL A 1 79 ? -18.227 5.445 12.251 1.00 88.69 79 VAL A CA 1
ATOM 648 C C . VAL A 1 79 ? -19.474 6.315 12.413 1.00 88.69 79 VAL A C 1
ATOM 650 O O . VAL A 1 79 ? -19.767 6.765 13.517 1.00 88.69 79 VAL A O 1
ATOM 653 N N . GLN A 1 80 ? -20.260 6.508 11.350 1.00 87.81 80 GLN A N 1
ATOM 654 C CA . GLN A 1 80 ? -21.521 7.255 11.423 1.00 87.81 80 GLN A CA 1
ATOM 655 C C . GLN A 1 80 ? -22.515 6.611 12.395 1.00 87.81 80 GLN A C 1
ATOM 657 O O . GLN A 1 80 ? -23.180 7.311 13.162 1.00 87.81 80 GLN A O 1
ATOM 662 N N . LYS A 1 81 ? -22.603 5.277 12.401 1.00 88.75 81 LYS A N 1
ATOM 663 C CA . LYS A 1 81 ? -23.445 4.542 13.347 1.00 88.75 81 LYS A CA 1
ATOM 664 C C . LYS A 1 81 ? -22.971 4.732 14.788 1.00 88.75 81 LYS A C 1
ATOM 666 O O . LYS A 1 81 ? -23.804 5.010 15.648 1.00 88.75 81 LYS A O 1
ATOM 671 N N . ALA A 1 82 ? -21.664 4.647 15.032 1.00 89.00 82 ALA A N 1
ATOM 672 C CA . ALA A 1 82 ? -21.065 4.888 16.341 1.00 89.00 82 ALA A CA 1
ATOM 673 C C . ALA A 1 82 ? -21.309 6.327 16.821 1.00 89.00 82 ALA A C 1
ATOM 675 O O . ALA A 1 82 ? -21.691 6.526 17.966 1.00 89.00 82 ALA A O 1
ATOM 676 N N . MET A 1 83 ? -21.191 7.325 15.941 1.00 85.62 83 MET A N 1
ATOM 677 C CA . MET A 1 83 ? -21.513 8.720 16.270 1.00 85.62 83 MET A CA 1
ATOM 678 C C . MET A 1 83 ? -22.992 8.914 16.626 1.00 85.62 83 MET A C 1
ATOM 680 O O . MET A 1 83 ? -23.309 9.705 17.507 1.00 85.62 83 MET A O 1
ATOM 684 N N . ARG A 1 84 ? -23.903 8.196 15.955 1.00 85.25 84 ARG A N 1
ATOM 685 C CA . ARG A 1 84 ? -25.349 8.319 16.190 1.00 85.25 84 ARG A CA 1
ATOM 686 C C . ARG A 1 84 ? -25.820 7.594 17.449 1.00 85.25 84 ARG A C 1
ATOM 688 O O . ARG A 1 84 ? -26.713 8.088 18.124 1.00 85.25 84 ARG A O 1
ATOM 695 N N . MET A 1 85 ? -25.299 6.396 17.710 1.00 79.19 85 MET A N 1
ATOM 696 C CA . MET A 1 85 ? -25.792 5.524 18.786 1.00 79.19 85 MET A CA 1
ATOM 697 C C . MET A 1 85 ? -24.858 5.458 19.999 1.00 79.19 85 MET A C 1
ATOM 699 O O . MET A 1 85 ? -25.231 4.862 21.000 1.00 79.19 85 MET A O 1
ATOM 703 N N . GLY A 1 86 ? -23.651 6.024 19.917 1.00 75.81 86 GLY A N 1
ATOM 704 C CA . GLY A 1 86 ? -22.633 5.996 20.976 1.00 75.81 86 GLY A CA 1
ATOM 705 C C . GLY A 1 86 ? -21.949 4.639 21.172 1.00 75.81 86 GLY A C 1
ATOM 706 O O . GLY A 1 86 ? -20.896 4.564 21.799 1.00 75.81 86 GLY A O 1
ATOM 707 N N . GLU A 1 87 ? -22.512 3.569 20.614 1.00 80.75 87 GLU A N 1
ATOM 708 C CA . GLU A 1 87 ? -22.033 2.203 20.785 1.00 80.75 87 GLU A CA 1
ATOM 709 C C . GLU A 1 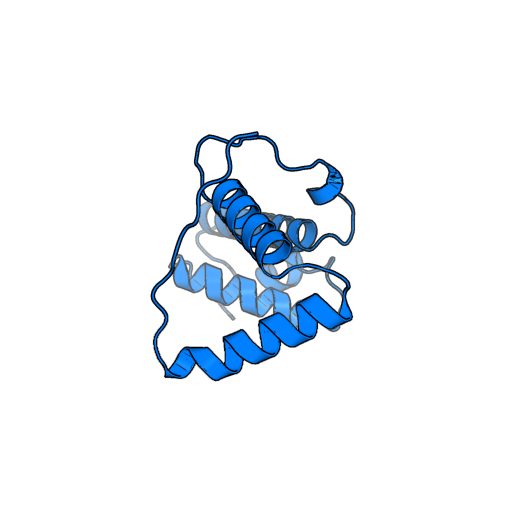87 ? -22.086 1.434 19.465 1.00 80.75 87 GLU A C 1
ATOM 711 O O . GLU A 1 87 ? -23.016 1.581 18.665 1.00 80.75 87 GLU A O 1
ATOM 716 N N . LEU A 1 88 ? -21.085 0.579 19.254 1.00 90.06 88 LEU A N 1
ATOM 717 C CA . LEU A 1 88 ? -21.021 -0.337 18.123 1.00 90.06 88 LEU A CA 1
ATOM 718 C C . LEU A 1 88 ? -20.891 -1.769 18.644 1.00 90.06 88 LEU A C 1
ATOM 720 O O . LEU A 1 88 ? -20.098 -2.022 19.551 1.00 90.06 88 LEU A O 1
ATOM 724 N N . ARG A 1 89 ? -21.641 -2.718 18.080 1.00 91.25 89 ARG A N 1
ATOM 725 C CA . ARG A 1 89 ? -21.522 -4.145 18.412 1.00 91.25 89 ARG A CA 1
ATOM 726 C C . ARG A 1 89 ? -20.777 -4.898 17.319 1.00 91.25 89 ARG A C 1
ATOM 728 O O . ARG A 1 89 ? -20.821 -4.525 16.150 1.00 91.25 89 ARG A O 1
ATOM 735 N N . TRP A 1 90 ? -20.149 -6.012 17.669 1.00 89.62 90 TRP A N 1
ATOM 736 C CA . TRP A 1 90 ? -19.499 -6.903 16.709 1.00 89.62 90 TRP A CA 1
ATOM 737 C C . TRP A 1 90 ? -20.480 -7.423 15.652 1.00 89.62 90 TRP A C 1
ATOM 739 O O . TRP A 1 90 ? -20.141 -7.524 14.473 1.00 89.62 90 TRP A O 1
ATOM 749 N N . SER A 1 91 ? -21.736 -7.655 16.042 1.00 88.75 91 SER A N 1
ATOM 750 C CA . SER A 1 91 ? -22.816 -7.992 15.113 1.00 88.75 91 SER A CA 1
ATOM 751 C C . SER A 1 91 ? -23.043 -6.919 14.046 1.00 88.75 91 SER A C 1
ATOM 753 O O . SER A 1 91 ? -23.359 -7.262 12.910 1.00 88.75 91 SER A O 1
ATOM 755 N N . ASP A 1 92 ? -22.837 -5.639 14.368 1.00 90.00 92 ASP A N 1
ATOM 756 C CA . ASP A 1 92 ? -22.964 -4.538 13.409 1.00 90.00 92 ASP A CA 1
ATOM 757 C C . ASP A 1 92 ? -21.834 -4.557 12.377 1.00 90.00 92 ASP A C 1
ATOM 759 O O . ASP A 1 92 ? -22.073 -4.333 11.189 1.00 90.00 92 ASP A O 1
ATOM 763 N N . VAL A 1 93 ? -20.616 -4.874 12.824 1.00 90.88 93 VAL A N 1
ATOM 764 C CA . VAL A 1 93 ? -19.441 -5.024 11.954 1.00 90.88 93 VAL A CA 1
ATOM 765 C C . VAL A 1 93 ? -19.606 -6.235 11.031 1.00 90.88 93 VAL A C 1
ATOM 767 O O . VAL A 1 93 ? -19.321 -6.157 9.841 1.00 90.88 93 VAL A O 1
ATOM 770 N N . LEU A 1 94 ? -20.133 -7.352 11.532 1.00 90.69 94 LEU A N 1
ATOM 771 C CA . LEU A 1 94 ? -20.423 -8.517 10.693 1.00 90.69 94 LEU A CA 1
ATOM 772 C C . LEU A 1 94 ? -21.556 -8.257 9.694 1.00 90.69 94 LEU A C 1
ATOM 774 O O . LEU A 1 94 ? -21.476 -8.711 8.551 1.00 90.69 94 LEU A O 1
ATOM 778 N N . ALA A 1 95 ? -22.598 -7.532 10.109 1.00 89.69 95 ALA A N 1
ATOM 779 C CA . ALA A 1 95 ? -23.740 -7.214 9.258 1.00 89.69 95 ALA A CA 1
ATOM 780 C C . ALA A 1 95 ? -23.340 -6.343 8.059 1.00 89.69 95 ALA A C 1
ATOM 782 O O . ALA A 1 95 ? -23.854 -6.538 6.955 1.00 89.69 95 ALA A O 1
ATOM 783 N N . ILE A 1 96 ? -22.389 -5.419 8.237 1.00 91.12 96 ILE A N 1
ATOM 784 C CA . ILE A 1 96 ? -21.950 -4.556 7.135 1.00 91.12 96 ILE A CA 1
ATOM 785 C C . ILE A 1 96 ? -21.103 -5.287 6.088 1.00 91.12 96 ILE A C 1
ATOM 787 O O . ILE A 1 96 ? -21.011 -4.826 4.957 1.00 91.12 96 ILE A O 1
ATOM 791 N N . CYS A 1 97 ? -20.545 -6.446 6.438 1.00 89.62 97 CYS A N 1
ATOM 792 C CA . CYS A 1 97 ? -19.780 -7.313 5.541 1.00 89.62 97 CYS A CA 1
ATOM 793 C C . CYS A 1 97 ? -20.639 -8.424 4.902 1.00 89.62 97 CYS A C 1
ATOM 795 O O . CYS A 1 97 ? -20.105 -9.448 4.467 1.00 89.62 97 CYS A O 1
ATOM 797 N N . HIS A 1 98 ? -21.972 -8.293 4.885 1.00 86.44 98 HIS A N 1
ATOM 798 C CA . HIS A 1 98 ? -22.866 -9.323 4.337 1.00 86.44 98 HIS A CA 1
ATOM 799 C C . HIS A 1 98 ? -22.660 -9.579 2.835 1.00 86.44 98 HIS A C 1
ATOM 801 O O . HIS A 1 98 ? -22.937 -10.684 2.367 1.00 86.44 98 HIS A O 1
ATOM 807 N N . ASP A 1 99 ? -22.165 -8.580 2.110 1.00 82.62 99 ASP A N 1
ATOM 808 C CA . ASP A 1 99 ? -21.856 -8.598 0.681 1.00 82.62 99 ASP A CA 1
ATOM 809 C C . ASP A 1 99 ? -20.497 -9.249 0.368 1.00 82.62 99 ASP A C 1
ATOM 811 O O . ASP A 1 99 ? -20.220 -9.613 -0.772 1.00 82.62 99 ASP A O 1
ATOM 815 N N . VAL A 1 100 ? -19.662 -9.458 1.388 1.00 84.69 100 VAL A N 1
ATOM 816 C CA . VAL A 1 100 ? -18.385 -10.164 1.268 1.00 84.69 100 VAL A CA 1
ATOM 817 C C . VAL A 1 100 ? -18.618 -11.676 1.260 1.00 84.69 100 VAL A C 1
ATOM 819 O O . VAL A 1 100 ? -19.455 -12.201 2.014 1.00 84.69 100 VAL A O 1
ATOM 822 N N . ASP A 1 101 ? -17.827 -12.380 0.442 1.00 83.69 101 ASP A N 1
ATOM 823 C CA . ASP A 1 101 ? -17.766 -13.844 0.413 1.00 83.69 101 ASP A CA 1
ATOM 824 C C . ASP A 1 101 ? -17.666 -14.407 1.839 1.00 83.69 101 ASP A C 1
ATOM 826 O O . ASP A 1 101 ? -16.875 -13.937 2.664 1.00 83.69 101 ASP A O 1
ATOM 830 N N . LYS A 1 102 ? -18.465 -15.439 2.137 1.00 81.75 102 LYS A N 1
ATOM 831 C CA . LYS A 1 102 ? -18.547 -16.054 3.471 1.00 81.75 102 LYS A CA 1
ATOM 832 C C . LYS A 1 102 ? -17.177 -16.449 4.032 1.00 81.75 102 LYS A C 1
ATOM 834 O O . LYS A 1 102 ? -16.981 -16.349 5.240 1.00 81.75 102 LYS A O 1
ATOM 839 N N . ARG A 1 103 ? -16.234 -16.869 3.181 1.00 81.44 103 ARG A N 1
ATOM 840 C CA . ARG A 1 103 ? -14.876 -17.280 3.576 1.00 81.44 103 ARG A CA 1
ATOM 841 C C . ARG A 1 103 ? -14.000 -16.104 4.005 1.00 81.44 103 ARG A C 1
ATOM 843 O O . ARG A 1 103 ? -13.093 -16.290 4.807 1.00 81.44 103 ARG A O 1
ATOM 850 N N . LEU A 1 104 ? -14.267 -14.905 3.488 1.00 83.94 104 LEU A N 1
ATOM 851 C CA . LEU A 1 104 ? -13.478 -13.694 3.742 1.00 83.94 104 LEU A CA 1
ATOM 852 C C . LEU A 1 104 ? -14.168 -12.718 4.702 1.00 83.94 104 LEU A C 1
ATOM 854 O O . LEU A 1 104 ? -13.508 -11.848 5.264 1.00 83.94 104 LEU A O 1
ATOM 858 N N . ARG A 1 105 ? -15.474 -12.883 4.933 1.00 86.12 105 ARG A N 1
ATOM 859 C CA . ARG A 1 105 ? -16.309 -11.995 5.752 1.00 86.12 105 ARG A CA 1
ATOM 860 C C . ARG A 1 105 ? -15.744 -11.733 7.143 1.00 86.12 105 ARG A C 1
ATOM 862 O O . ARG A 1 105 ? -15.702 -10.586 7.573 1.00 86.12 105 ARG A O 1
ATOM 869 N N . VAL A 1 106 ? -15.311 -12.784 7.838 1.00 87.44 106 VAL A N 1
ATOM 870 C CA . VAL A 1 106 ? -14.748 -12.655 9.192 1.00 87.44 106 VAL A CA 1
ATOM 871 C C . VAL A 1 106 ? -13.422 -11.894 9.153 1.00 87.44 106 VAL A C 1
ATOM 873 O O . VAL A 1 106 ? -13.200 -11.015 9.977 1.00 87.44 106 VAL A O 1
ATOM 876 N N . GLY A 1 107 ? -12.574 -12.173 8.159 1.00 87.50 107 GLY A N 1
ATOM 877 C CA . GLY A 1 107 ? -11.308 -11.461 7.978 1.00 87.50 107 GLY A CA 1
ATOM 878 C C . GLY A 1 107 ? -11.500 -9.977 7.658 1.00 87.50 107 GLY A C 1
ATOM 879 O O . GLY A 1 107 ? -10.768 -9.141 8.179 1.00 87.50 107 GLY A O 1
ATOM 880 N N . GLU A 1 108 ? -12.506 -9.637 6.849 1.00 87.75 108 GLU A N 1
ATOM 881 C CA . GLU A 1 108 ? -12.862 -8.244 6.558 1.00 87.75 108 GLU A CA 1
ATOM 882 C C . GLU A 1 108 ? -13.416 -7.519 7.790 1.00 87.75 108 GLU A C 1
ATOM 884 O O . GLU A 1 108 ? -13.004 -6.398 8.089 1.00 87.75 108 GLU A O 1
ATOM 889 N N . ALA A 1 109 ? -14.314 -8.169 8.534 1.00 90.12 109 ALA A N 1
ATOM 890 C CA . ALA A 1 109 ? -14.865 -7.622 9.770 1.00 90.12 109 ALA A CA 1
ATOM 891 C C . ALA A 1 109 ? -13.770 -7.360 10.818 1.00 90.12 109 ALA A C 1
ATOM 893 O O . ALA A 1 109 ? -13.777 -6.315 11.466 1.00 90.12 109 ALA A O 1
ATOM 894 N N . GLU A 1 110 ? -12.789 -8.259 10.937 1.00 91.31 110 GLU A N 1
ATOM 895 C CA . GLU A 1 110 ? -11.651 -8.068 11.838 1.00 91.31 110 GLU A CA 1
ATOM 896 C C . GLU A 1 110 ? -10.802 -6.858 11.421 1.00 91.31 110 GLU A C 1
ATOM 898 O O . GLU A 1 110 ? -10.425 -6.056 12.271 1.00 91.31 110 GLU A O 1
ATOM 903 N N . ARG A 1 111 ? -10.555 -6.655 10.117 1.00 90.31 111 ARG A N 1
ATOM 904 C CA . ARG A 1 111 ? -9.840 -5.461 9.623 1.00 90.31 111 ARG A CA 1
ATOM 905 C C . ARG A 1 111 ? -10.567 -4.173 9.999 1.00 90.31 111 ARG A C 1
ATOM 907 O O . ARG A 1 111 ? -9.945 -3.276 10.562 1.00 90.31 111 ARG A O 1
ATOM 914 N N . LEU A 1 112 ? -11.877 -4.109 9.751 1.00 91.12 112 LEU A N 1
ATOM 915 C CA . LEU A 1 112 ? -12.704 -2.957 10.123 1.00 91.12 112 LEU A CA 1
ATOM 916 C C . LEU A 1 112 ? -12.671 -2.701 11.635 1.00 91.12 112 LEU A C 1
ATOM 918 O O . LEU A 1 112 ? -12.538 -1.560 12.066 1.00 91.12 112 LEU A O 1
ATOM 922 N N . TYR A 1 113 ? -12.741 -3.753 12.449 1.00 91.50 113 TYR A N 1
ATOM 923 C CA . TYR A 1 113 ? -12.646 -3.651 13.904 1.00 91.50 113 TYR A CA 1
ATOM 924 C C . TYR A 1 113 ? -11.310 -3.071 14.374 1.00 91.50 113 TYR A C 1
ATOM 926 O O . TYR A 1 113 ? -11.299 -2.171 15.215 1.00 91.50 113 TYR A O 1
ATOM 934 N N . GLN A 1 114 ? -10.192 -3.519 13.800 1.00 90.94 114 GLN A N 1
ATOM 935 C CA . GLN A 1 114 ? -8.874 -2.971 14.125 1.00 90.94 114 GLN A CA 1
ATOM 936 C C . GLN A 1 114 ? -8.766 -1.484 13.752 1.00 90.94 114 GLN A C 1
ATOM 938 O O . GLN A 1 114 ? -8.173 -0.706 14.499 1.00 90.94 114 GLN A O 1
ATOM 943 N N . GLU A 1 115 ? -9.350 -1.058 12.628 1.00 89.94 115 GLU A N 1
ATOM 944 C CA . GLU A 1 115 ? -9.384 0.361 12.251 1.00 89.94 115 GLU A CA 1
ATOM 945 C C . GLU A 1 115 ? -10.265 1.199 13.185 1.00 89.94 115 GLU A C 1
ATOM 947 O O . GLU A 1 115 ? -9.849 2.275 13.613 1.00 89.94 115 GLU A O 1
ATOM 952 N N . LEU A 1 116 ? -11.430 0.687 13.586 1.00 89.31 116 LEU A N 1
ATOM 953 C CA . LEU A 1 116 ? -12.308 1.353 14.552 1.00 89.31 116 LEU A CA 1
ATOM 954 C C . LEU A 1 116 ? -11.629 1.538 15.915 1.00 89.31 116 LEU A C 1
ATOM 956 O O . LEU A 1 116 ? -11.708 2.623 16.490 1.00 89.31 116 LEU A O 1
ATOM 960 N N . ILE A 1 117 ? -10.894 0.531 16.397 1.00 89.75 117 ILE A N 1
ATOM 961 C CA . ILE A 1 117 ? -10.109 0.642 17.635 1.00 89.75 117 ILE A CA 1
ATOM 962 C C . ILE A 1 117 ? -9.013 1.696 17.504 1.00 89.75 117 ILE A C 1
ATOM 964 O O . ILE A 1 117 ? -8.840 2.502 18.416 1.00 89.75 117 ILE A O 1
ATOM 968 N N . LYS A 1 118 ? -8.294 1.736 16.373 1.00 89.81 118 LYS A N 1
ATOM 969 C CA . LYS A 1 118 ? -7.287 2.780 16.111 1.00 89.81 118 LYS A CA 1
ATOM 970 C C . LYS A 1 118 ? -7.894 4.185 16.114 1.00 89.81 118 LYS A C 1
ATOM 972 O O . LYS A 1 118 ? -7.224 5.128 16.516 1.00 89.81 118 LYS A O 1
ATOM 977 N N . MET A 1 119 ? -9.152 4.317 15.698 1.00 85.94 119 MET A N 1
ATOM 978 C CA . MET A 1 119 ? -9.925 5.562 15.758 1.00 85.94 119 MET A CA 1
ATOM 979 C C . MET A 1 119 ? -10.504 5.865 17.154 1.00 85.94 119 MET A C 1
ATOM 981 O O . MET A 1 119 ? -11.178 6.877 17.321 1.00 85.94 119 MET A O 1
ATOM 985 N N . GLY A 1 120 ? -10.270 5.009 18.155 1.00 85.94 120 GLY A N 1
ATOM 986 C CA . GLY A 1 120 ? -10.794 5.169 19.515 1.00 85.94 120 GLY A CA 1
ATOM 987 C C . GLY A 1 120 ? -12.266 4.776 19.677 1.00 85.94 120 GLY A C 1
ATOM 988 O O . GLY A 1 120 ? -12.861 5.042 20.719 1.00 85.94 120 GLY A O 1
ATOM 989 N N . ILE A 1 121 ? -12.870 4.137 18.672 1.00 87.38 121 ILE A N 1
ATOM 990 C CA . ILE A 1 121 ? -14.263 3.687 18.718 1.00 87.38 121 ILE A CA 1
ATOM 991 C C . ILE A 1 121 ? -14.318 2.319 19.395 1.00 87.38 121 ILE A C 1
ATOM 993 O O . ILE A 1 121 ? -13.736 1.340 18.926 1.00 87.38 121 ILE A O 1
ATOM 997 N N . LYS A 1 122 ? -15.056 2.240 20.505 1.00 86.31 122 LYS A N 1
ATOM 998 C CA . LYS A 1 122 ? -15.245 0.992 21.242 1.00 86.31 122 LYS A CA 1
ATOM 999 C C . LYS A 1 122 ? -16.279 0.110 20.542 1.00 86.31 122 LYS A C 1
ATOM 1001 O O . LYS A 1 122 ? -17.409 0.535 20.309 1.00 86.31 122 LYS A O 1
ATOM 1006 N N . VAL A 1 123 ? -15.894 -1.133 20.258 1.00 88.38 123 VAL A N 1
ATOM 1007 C CA . VAL A 1 123 ? -16.785 -2.152 19.693 1.00 88.38 123 VAL A CA 1
ATOM 1008 C C . VAL A 1 123 ? -16.987 -3.269 20.712 1.00 88.38 123 VAL A C 1
ATOM 1010 O O . VAL A 1 123 ? -16.028 -3.913 21.139 1.00 88.38 123 VAL A O 1
ATOM 1013 N N . TRP A 1 124 ? -18.237 -3.489 21.105 1.00 86.00 124 TRP A N 1
ATOM 1014 C CA . TRP A 1 124 ? -18.640 -4.515 22.062 1.00 86.00 124 TRP A CA 1
ATOM 1015 C C . TRP A 1 124 ? -18.783 -5.865 21.358 1.00 86.00 124 TRP A C 1
ATOM 1017 O O . TRP A 1 124 ? -19.461 -5.947 20.333 1.00 86.00 124 TRP A O 1
ATOM 1027 N N . ARG A 1 125 ? -18.123 -6.901 21.881 1.00 78.38 125 ARG A N 1
ATOM 1028 C CA . ARG A 1 125 ? -18.226 -8.271 21.361 1.00 78.38 125 ARG A CA 1
ATOM 1029 C C . ARG A 1 125 ? -19.464 -8.979 21.886 1.00 78.38 125 ARG A C 1
ATOM 1031 O O . ARG A 1 125 ? -19.783 -8.772 23.075 1.00 78.38 125 ARG A O 1
#